Protein AF-A0A8C6S761-F1 (afdb_monomer_lite)

Structure (mmCIF, N/CA/C/O backbone):
data_AF-A0A8C6S761-F1
#
_entry.id   AF-A0A8C6S761-F1
#
loop_
_atom_site.group_PDB
_atom_site.id
_atom_site.type_symbol
_atom_site.label_atom_id
_atom_site.label_alt_id
_atom_site.label_comp_id
_atom_site.label_asym_id
_atom_site.label_entity_id
_atom_site.label_seq_id
_atom_site.pdbx_PDB_ins_code
_atom_site.Cartn_x
_atom_site.Cartn_y
_atom_site.Cartn_z
_atom_site.occupancy
_atom_site.B_iso_or_equiv
_atom_site.auth_seq_id
_atom_site.auth_comp_id
_atom_site.auth_asym_id
_atom_site.auth_atom_id
_atom_site.pdbx_PDB_model_num
ATOM 1 N N . MET A 1 1 ? -0.357 9.683 43.679 1.00 53.50 1 MET A N 1
ATOM 2 C CA . MET A 1 1 ? -0.806 10.573 42.578 1.00 53.50 1 MET A CA 1
ATOM 3 C C . MET A 1 1 ? -0.587 9.945 41.188 1.00 53.50 1 MET A C 1
ATOM 5 O O . MET A 1 1 ? -0.34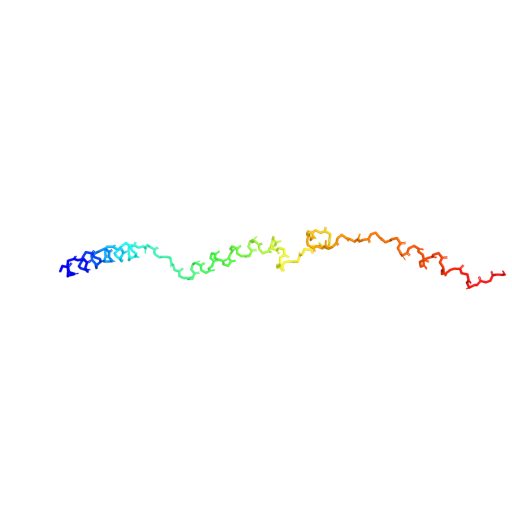0 10.661 40.231 1.00 53.50 1 MET A O 1
ATOM 9 N N . THR A 1 2 ? -0.695 8.619 41.046 1.00 60.75 2 THR A N 1
ATOM 10 C CA . THR A 1 2 ? -0.433 7.883 39.787 1.00 60.75 2 THR A CA 1
ATOM 11 C C . THR A 1 2 ? -1.713 7.380 39.113 1.00 60.75 2 THR A C 1
ATOM 13 O O . THR A 1 2 ? -1.762 7.241 37.899 1.00 60.75 2 THR A O 1
ATOM 16 N N . SER A 1 3 ? -2.788 7.164 39.873 1.00 65.56 3 SER A N 1
ATOM 17 C CA . SER A 1 3 ? -4.049 6.624 39.346 1.00 65.56 3 SER A CA 1
ATOM 18 C C . SER A 1 3 ? -4.815 7.594 38.435 1.00 65.56 3 SER A C 1
ATOM 20 O O . SER A 1 3 ? -5.602 7.170 37.596 1.00 65.56 3 SER A O 1
ATOM 22 N N . THR A 1 4 ? -4.603 8.905 38.576 1.00 72.56 4 THR A N 1
ATOM 23 C CA . THR A 1 4 ? -5.258 9.926 37.740 1.00 72.56 4 THR A CA 1
ATOM 24 C C . THR A 1 4 ? -4.559 10.122 36.391 1.00 72.56 4 THR A C 1
ATOM 26 O O . THR A 1 4 ? -5.233 10.406 35.401 1.00 72.56 4 THR A O 1
ATOM 29 N N . SER A 1 5 ? -3.235 9.934 36.321 1.00 77.00 5 SER A N 1
ATOM 30 C CA . SER A 1 5 ? -2.452 10.028 35.078 1.00 77.00 5 SER A CA 1
ATOM 31 C C . SER A 1 5 ? -2.599 8.789 34.190 1.00 77.00 5 SER A C 1
ATOM 33 O O . SER A 1 5 ? -2.618 8.896 32.963 1.00 77.00 5 SER A O 1
ATOM 35 N N . THR A 1 6 ? -2.775 7.608 34.784 1.00 89.81 6 THR A N 1
ATOM 36 C CA . THR A 1 6 ? -3.111 6.390 34.034 1.00 89.81 6 THR A CA 1
ATOM 37 C C . THR A 1 6 ? -4.518 6.477 33.443 1.00 89.81 6 THR A C 1
ATOM 39 O O . THR A 1 6 ? -4.706 6.187 32.264 1.00 89.81 6 THR A O 1
ATOM 42 N N . LEU A 1 7 ? -5.490 6.977 34.212 1.00 91.56 7 LEU A N 1
ATOM 43 C CA . LEU A 1 7 ? -6.865 7.182 33.750 1.00 91.56 7 LEU A CA 1
ATOM 44 C C . LEU A 1 7 ? -6.954 8.187 32.587 1.00 91.56 7 LEU A C 1
ATOM 46 O O . LEU A 1 7 ? -7.682 7.952 31.623 1.00 91.56 7 LEU A O 1
ATOM 50 N N . SER A 1 8 ? -6.209 9.296 32.639 1.00 91.19 8 SER A N 1
ATOM 51 C CA . SER A 1 8 ? -6.180 10.267 31.536 1.00 91.19 8 SER A CA 1
ATOM 52 C C . SER A 1 8 ? -5.529 9.695 30.273 1.00 91.19 8 SER A C 1
ATOM 54 O O . SER A 1 8 ? -6.017 9.945 29.171 1.00 91.19 8 SER A O 1
ATOM 56 N N . SER A 1 9 ? -4.489 8.873 30.422 1.00 93.25 9 SER A N 1
ATOM 57 C CA . SER A 1 9 ? -3.835 8.178 29.306 1.00 93.25 9 SER A CA 1
ATOM 58 C C . SER A 1 9 ? -4.765 7.152 28.651 1.00 93.25 9 SER A C 1
ATOM 60 O O . SER A 1 9 ? -4.888 7.126 27.429 1.00 93.25 9 SER A O 1
ATOM 62 N N . MET A 1 10 ? -5.495 6.368 29.451 1.00 94.69 10 MET A N 1
ATOM 63 C CA . MET A 1 10 ? -6.486 5.413 28.942 1.00 94.69 10 MET A CA 1
ATOM 64 C C . MET A 1 10 ? -7.626 6.108 28.196 1.00 94.69 10 MET A C 1
ATOM 66 O O . MET A 1 10 ? -8.043 5.639 27.142 1.00 94.69 10 MET A O 1
ATOM 70 N N . ARG A 1 11 ? -8.101 7.258 28.691 1.00 96.06 11 ARG A N 1
ATOM 71 C CA . ARG A 1 11 ? -9.112 8.058 27.982 1.00 96.06 11 ARG A CA 1
ATOM 72 C C . ARG A 1 11 ? -8.614 8.512 26.613 1.00 96.06 11 ARG A C 1
ATOM 74 O O . ARG A 1 11 ? -9.337 8.361 25.638 1.00 96.06 11 ARG A O 1
ATOM 81 N N . ARG A 1 12 ? -7.374 9.006 26.527 1.00 96.25 12 ARG A N 1
ATOM 82 C CA . ARG A 1 12 ? -6.762 9.388 25.243 1.00 96.25 12 ARG A CA 1
ATOM 83 C C . ARG A 1 12 ? -6.665 8.204 24.282 1.00 96.25 12 ARG A C 1
ATOM 85 O O . ARG A 1 12 ? -6.985 8.364 23.112 1.00 96.25 12 ARG A O 1
ATOM 92 N N . LEU A 1 13 ? -6.282 7.027 24.779 1.00 96.88 13 LEU A N 1
ATOM 93 C CA . LEU A 1 13 ? -6.226 5.812 23.966 1.00 96.88 13 LEU A CA 1
ATOM 94 C C . LEU A 1 13 ? -7.609 5.422 23.429 1.00 96.88 13 LEU A C 1
ATOM 96 O O . LEU A 1 13 ? -7.737 5.097 22.256 1.00 96.88 13 LEU A O 1
ATOM 100 N N . VAL A 1 14 ? -8.653 5.488 24.257 1.00 97.56 14 VAL A N 1
ATOM 101 C CA . VAL A 1 14 ? -10.024 5.184 23.821 1.00 97.56 14 VAL A CA 1
ATOM 102 C C . VAL A 1 14 ? -10.495 6.163 22.749 1.00 97.56 14 VAL A C 1
ATOM 104 O O . VAL A 1 14 ? -11.085 5.733 21.763 1.00 97.56 14 VAL A O 1
ATOM 107 N N . GLU A 1 15 ? -10.223 7.459 22.908 1.00 97.75 15 GLU A N 1
ATOM 108 C CA . GLU A 1 15 ? -10.559 8.446 21.876 1.00 97.75 15 GLU A CA 1
ATOM 109 C C . GLU A 1 15 ? -9.801 8.179 20.566 1.00 97.75 15 GLU A C 1
ATOM 111 O O . GLU A 1 15 ? -10.410 8.200 19.499 1.00 97.75 15 GLU A O 1
ATOM 116 N N . GLN A 1 16 ? -8.518 7.813 20.635 1.00 98.06 16 GLN A N 1
ATOM 117 C CA . GLN A 1 16 ? -7.741 7.418 19.456 1.00 98.06 16 GLN A CA 1
ATOM 118 C C . GLN A 1 16 ? -8.340 6.189 18.756 1.00 98.06 16 GLN A C 1
ATOM 120 O O . GLN A 1 16 ? -8.545 6.197 17.544 1.00 98.06 16 GLN A O 1
ATOM 125 N N . LEU A 1 17 ? -8.687 5.149 19.517 1.00 98.19 17 LEU A N 1
ATOM 126 C CA . LEU A 1 17 ? -9.274 3.926 18.968 1.00 98.19 17 LEU A CA 1
ATOM 127 C C . LEU A 1 17 ? -10.645 4.173 18.330 1.00 98.19 17 LEU A C 1
ATOM 129 O O . LEU A 1 17 ? -10.968 3.541 17.327 1.00 98.19 17 LEU A O 1
ATOM 133 N N . LYS A 1 18 ? -11.452 5.098 18.868 1.00 98.06 18 LYS A N 1
ATOM 134 C CA . LYS A 1 18 ? -12.723 5.500 18.244 1.00 98.06 18 LYS A CA 1
ATOM 135 C C . LYS A 1 18 ? -12.498 6.137 16.875 1.00 98.06 18 LYS A C 1
ATOM 137 O O . LYS A 1 18 ? -13.225 5.809 15.939 1.00 98.06 18 LYS A O 1
ATOM 142 N N . LEU A 1 19 ? -11.491 7.005 16.751 1.00 98.00 19 LEU A N 1
ATOM 143 C CA . LEU A 1 19 ? -11.127 7.611 15.469 1.00 98.00 19 LEU A CA 1
ATOM 144 C C . LEU A 1 19 ? -10.680 6.536 14.470 1.00 98.00 19 LEU A C 1
ATOM 146 O O . LEU A 1 19 ? -11.213 6.478 13.365 1.00 98.00 19 LEU A O 1
ATOM 150 N N . GLU A 1 20 ? -9.792 5.626 14.871 1.00 97.31 20 GLU A N 1
ATOM 151 C CA . GLU A 1 20 ? -9.313 4.532 14.010 1.00 97.31 20 GLU A CA 1
ATOM 152 C C . GLU A 1 20 ? -10.426 3.551 13.613 1.00 97.31 20 GLU A C 1
ATOM 154 O O . GLU A 1 20 ? -10.460 3.053 12.485 1.00 97.31 20 GLU A O 1
ATOM 159 N N . ALA A 1 21 ? -11.374 3.292 14.515 1.00 97.31 21 ALA A N 1
ATOM 160 C CA . ALA A 1 21 ? -12.539 2.464 14.230 1.00 97.31 21 ALA A CA 1
ATOM 161 C C . ALA A 1 21 ? -13.478 3.113 13.200 1.00 97.31 21 ALA A C 1
ATOM 163 O O . ALA A 1 21 ? -14.089 2.388 12.415 1.00 97.31 21 ALA A O 1
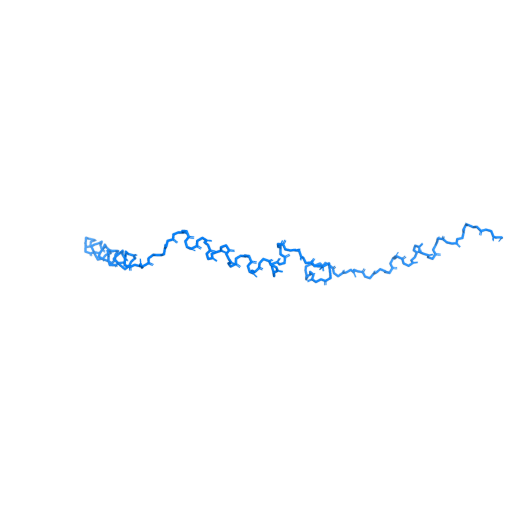ATOM 164 N N . SER A 1 22 ? -13.562 4.450 13.182 1.00 97.25 22 SER A N 1
ATOM 165 C CA . SER A 1 22 ? -14.380 5.212 12.226 1.00 97.25 22 SER A CA 1
ATOM 166 C C . SER A 1 22 ? -13.767 5.364 10.829 1.00 97.25 22 SER A C 1
ATOM 168 O O . SER A 1 22 ? -14.423 5.903 9.943 1.00 97.25 22 SER A O 1
ATOM 170 N N . VAL A 1 23 ? -12.540 4.883 10.600 1.00 97.62 23 VAL A N 1
ATOM 171 C CA . VAL A 1 23 ? -11.915 4.925 9.271 1.00 97.62 23 VAL A CA 1
ATOM 172 C C . VAL A 1 23 ? -12.655 3.993 8.312 1.00 97.62 23 VAL A C 1
ATOM 174 O O . VAL A 1 23 ? -12.730 2.778 8.530 1.00 97.62 23 VAL A O 1
ATOM 177 N N . GLU A 1 24 ? -13.166 4.557 7.218 1.00 97.50 24 GLU A N 1
ATOM 178 C CA . GLU A 1 24 ? -13.780 3.784 6.142 1.00 97.50 24 GLU A CA 1
ATOM 179 C C . GLU A 1 24 ? -12.728 2.928 5.430 1.00 97.50 24 GLU A C 1
ATOM 181 O O . GLU A 1 24 ? -11.686 3.411 4.985 1.00 97.50 24 GLU A O 1
ATOM 186 N N . ARG A 1 25 ? -13.000 1.623 5.336 1.00 97.38 25 ARG A N 1
ATOM 187 C CA . ARG A 1 25 ? -12.109 0.654 4.691 1.00 97.38 25 ARG A CA 1
ATOM 188 C C . ARG A 1 25 ? -12.660 0.265 3.330 1.00 97.38 25 ARG A C 1
ATOM 190 O O . ARG A 1 25 ? -13.849 -0.008 3.190 1.00 97.38 25 ARG A O 1
ATOM 197 N N . ILE A 1 26 ? -11.768 0.140 2.357 1.00 97.75 26 ILE A N 1
ATOM 198 C CA . ILE A 1 26 ? -12.066 -0.492 1.071 1.00 97.75 26 ILE A CA 1
ATOM 199 C C . ILE A 1 26 ? -11.837 -2.005 1.147 1.00 97.75 26 ILE A C 1
ATOM 201 O O . ILE A 1 26 ? -11.147 -2.510 2.038 1.00 97.75 26 ILE A O 1
ATOM 205 N N . LYS A 1 27 ? -12.415 -2.757 0.204 1.00 98.25 27 LYS A N 1
ATOM 206 C CA . LYS A 1 27 ? -12.189 -4.207 0.120 1.00 98.25 27 LYS A CA 1
ATOM 207 C C . LYS A 1 27 ? -10.728 -4.491 -0.216 1.00 98.25 27 LYS A C 1
ATOM 209 O O . LYS A 1 27 ? -10.165 -3.877 -1.117 1.00 98.25 27 LYS A O 1
ATOM 214 N N . VAL A 1 28 ? -10.154 -5.511 0.420 1.00 98.25 28 VAL A N 1
ATOM 215 C CA . VAL A 1 28 ? -8.777 -5.955 0.136 1.00 98.25 28 VAL A CA 1
ATOM 216 C C . VAL A 1 28 ? -8.601 -6.322 -1.340 1.00 98.25 28 VAL A C 1
ATOM 218 O O . VAL A 1 28 ? -7.593 -5.974 -1.940 1.00 98.25 28 VAL A O 1
ATOM 221 N N . SER A 1 29 ? -9.606 -6.953 -1.954 1.00 98.25 29 SER A N 1
ATOM 222 C CA . SER A 1 29 ? -9.582 -7.283 -3.384 1.00 98.25 29 SER A CA 1
ATOM 223 C C . SER A 1 29 ? -9.498 -6.046 -4.282 1.00 98.25 29 SER A C 1
ATOM 225 O O . SER A 1 29 ? -8.834 -6.089 -5.311 1.00 98.25 29 SER A O 1
ATOM 227 N N . GLN A 1 30 ? -10.154 -4.948 -3.892 1.00 98.31 30 GLN A N 1
ATOM 228 C CA . GLN A 1 30 ? -10.097 -3.685 -4.622 1.00 98.31 30 GLN A CA 1
ATOM 229 C C . GLN A 1 30 ? -8.714 -3.044 -4.470 1.00 98.31 30 GLN A C 1
ATOM 231 O O . GLN A 1 30 ? -8.078 -2.745 -5.474 1.00 98.31 30 GLN A O 1
ATOM 236 N N . ALA A 1 31 ? -8.214 -2.924 -3.237 1.00 98.31 31 ALA A N 1
ATOM 237 C CA . ALA A 1 31 ? -6.879 -2.384 -2.979 1.00 98.31 31 ALA A CA 1
ATOM 238 C C . ALA A 1 31 ? -5.788 -3.169 -3.733 1.00 98.31 31 ALA A C 1
ATOM 240 O O . ALA A 1 31 ? -4.890 -2.583 -4.330 1.00 98.31 31 ALA A O 1
ATOM 241 N N . ALA A 1 32 ? -5.886 -4.502 -3.759 1.00 98.38 32 ALA A N 1
ATOM 242 C CA . ALA A 1 32 ? -4.948 -5.354 -4.486 1.00 98.38 32 ALA A CA 1
ATOM 243 C C . ALA A 1 32 ? -4.997 -5.124 -6.007 1.00 98.38 32 ALA A C 1
ATOM 245 O O . ALA A 1 32 ? -3.947 -5.079 -6.648 1.00 98.38 32 ALA A O 1
ATOM 246 N N . ALA A 1 33 ? -6.193 -4.952 -6.580 1.00 98.31 33 ALA A N 1
ATOM 247 C CA . ALA A 1 33 ? -6.355 -4.652 -8.000 1.00 98.31 33 ALA A CA 1
ATOM 248 C C . ALA A 1 33 ? -5.765 -3.280 -8.361 1.00 98.31 33 ALA A C 1
ATOM 250 O O . ALA A 1 33 ? -5.041 -3.166 -9.347 1.00 98.31 33 ALA A O 1
ATOM 251 N N . GLU A 1 34 ? -6.009 -2.261 -7.534 1.00 98.06 34 GLU A N 1
ATOM 252 C CA . GLU A 1 34 ? -5.453 -0.915 -7.719 1.00 98.06 34 GLU A CA 1
ATOM 253 C C . GLU A 1 34 ? -3.917 -0.926 -7.655 1.00 98.06 34 GLU A C 1
ATOM 255 O O . GLU A 1 34 ? -3.255 -0.350 -8.522 1.00 98.06 34 GLU A O 1
ATOM 260 N N . LEU A 1 35 ? -3.335 -1.651 -6.691 1.00 98.38 35 LEU A N 1
ATOM 261 C CA . LEU A 1 35 ? -1.884 -1.829 -6.588 1.00 98.38 35 LEU A CA 1
ATOM 262 C C . LEU A 1 35 ? -1.307 -2.553 -7.811 1.00 98.38 35 LEU A C 1
ATOM 264 O O . LEU A 1 35 ? -0.307 -2.109 -8.374 1.00 98.38 35 LEU A O 1
ATOM 268 N N . GLN A 1 36 ? -1.939 -3.644 -8.256 1.00 97.50 36 GLN A N 1
ATOM 269 C CA . GLN A 1 36 ? -1.503 -4.371 -9.449 1.00 97.50 36 GLN A CA 1
ATOM 270 C C . GLN A 1 36 ? -1.537 -3.470 -10.685 1.00 97.50 36 GLN A C 1
ATOM 272 O O . GLN A 1 36 ? -0.571 -3.425 -11.448 1.00 97.50 36 GLN A O 1
ATOM 277 N N . GLN A 1 37 ? -2.633 -2.739 -10.875 1.00 98.25 37 GLN A N 1
ATOM 278 C CA . GLN A 1 37 ? -2.801 -1.829 -11.998 1.00 98.25 37 GLN A CA 1
ATOM 279 C C . GLN A 1 37 ? -1.723 -0.740 -11.996 1.00 98.25 37 GLN A C 1
ATOM 281 O O . GLN A 1 37 ? -1.124 -0.478 -13.039 1.00 98.25 37 GLN A O 1
ATOM 286 N N . TYR A 1 38 ? -1.427 -0.152 -10.834 1.00 98.00 38 TYR A N 1
ATOM 287 C CA . TYR A 1 38 ? -0.355 0.831 -10.699 1.00 98.00 38 TYR A CA 1
ATOM 288 C C . TYR A 1 38 ? 1.007 0.248 -11.096 1.00 98.00 38 TYR A C 1
ATOM 290 O O . TYR A 1 38 ? 1.740 0.865 -11.873 1.00 98.00 38 TYR A O 1
ATOM 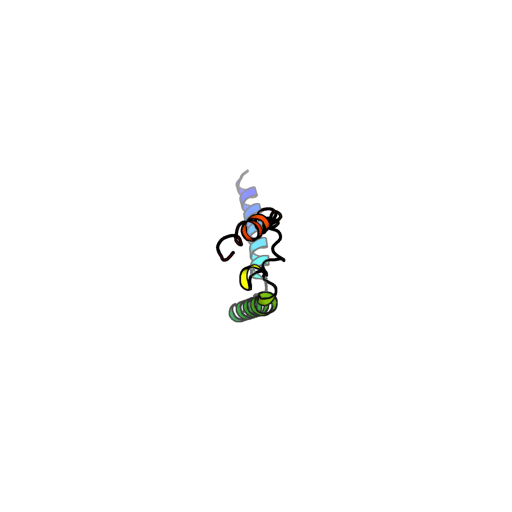298 N N . CYS A 1 39 ? 1.337 -0.954 -10.618 1.00 97.44 39 CYS A N 1
ATOM 299 C CA . CYS A 1 39 ? 2.586 -1.621 -10.975 1.00 97.44 39 CYS A CA 1
ATOM 300 C C . CYS A 1 39 ? 2.675 -1.884 -12.482 1.00 97.44 39 CYS A C 1
ATOM 302 O O . CYS A 1 39 ? 3.685 -1.553 -13.090 1.00 97.44 39 CYS A O 1
ATOM 304 N N . LEU A 1 40 ? 1.619 -2.405 -13.114 1.00 95.75 40 LEU A N 1
ATOM 305 C CA . LEU A 1 40 ? 1.611 -2.690 -14.555 1.00 95.75 40 LEU A CA 1
ATOM 306 C C . LEU A 1 40 ? 1.771 -1.425 -15.408 1.00 95.75 40 LEU A C 1
ATOM 308 O O . LEU A 1 40 ? 2.494 -1.439 -16.401 1.00 95.75 40 LEU A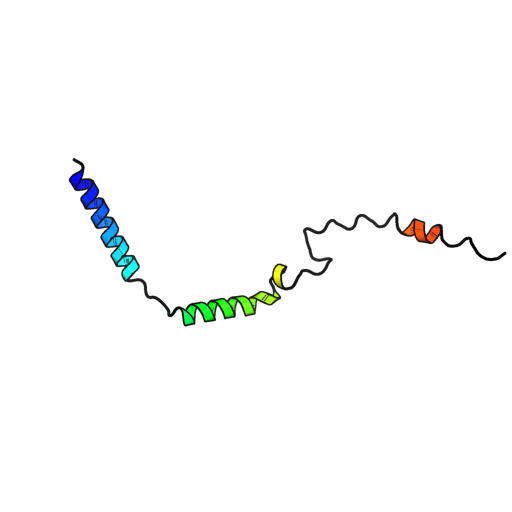 O 1
ATOM 312 N N . GLN A 1 41 ? 1.139 -0.319 -15.009 1.00 96.75 41 GLN A N 1
ATOM 313 C CA . GLN A 1 41 ? 1.253 0.959 -15.720 1.00 96.75 41 GLN A CA 1
ATOM 314 C C . GLN A 1 41 ? 2.658 1.568 -15.639 1.00 96.75 41 GLN A C 1
ATOM 316 O O . GLN A 1 41 ? 3.080 2.269 -16.560 1.00 96.75 41 GLN A O 1
ATOM 321 N N . ASN A 1 42 ? 3.380 1.321 -14.544 1.00 95.31 42 ASN A N 1
ATOM 322 C CA . ASN A 1 42 ? 4.700 1.905 -14.304 1.00 95.31 42 ASN A CA 1
ATOM 323 C C . ASN A 1 42 ? 5.858 0.933 -14.557 1.00 95.31 42 ASN A C 1
ATOM 325 O O . ASN A 1 42 ? 6.994 1.384 -14.667 1.00 95.31 42 ASN A O 1
ATOM 329 N N . ALA A 1 43 ? 5.576 -0.359 -14.739 1.00 92.81 43 ALA A N 1
ATOM 330 C CA . ALA A 1 43 ? 6.562 -1.406 -14.988 1.00 92.81 43 ALA A CA 1
ATOM 331 C C . ALA A 1 43 ? 7.525 -1.044 -16.126 1.00 92.81 43 ALA A C 1
ATOM 333 O O . ALA A 1 43 ? 8.730 -1.193 -15.980 1.00 92.81 43 ALA A O 1
ATOM 334 N N . GLY A 1 44 ? 7.011 -0.489 -17.229 1.00 89.56 44 GLY A N 1
ATOM 335 C CA . GLY A 1 44 ? 7.826 -0.085 -18.381 1.00 89.56 44 GLY A CA 1
ATOM 336 C C . GLY A 1 44 ? 8.833 1.042 -18.100 1.00 89.56 44 GLY A C 1
ATOM 337 O O . GLY A 1 44 ? 9.795 1.203 -18.843 1.00 89.56 44 GLY A O 1
ATOM 338 N N . LYS A 1 45 ? 8.606 1.836 -17.047 1.00 89.56 45 LYS A N 1
ATOM 339 C CA . LYS A 1 45 ? 9.475 2.948 -16.626 1.00 89.56 45 LYS A CA 1
ATOM 340 C C . LYS A 1 45 ? 10.457 2.531 -15.534 1.00 89.56 45 LYS A C 1
ATOM 342 O O . LYS A 1 45 ? 11.357 3.300 -15.201 1.00 89.56 45 LYS A O 1
ATOM 347 N N . ASP A 1 46 ? 10.268 1.350 -14.959 1.00 92.44 46 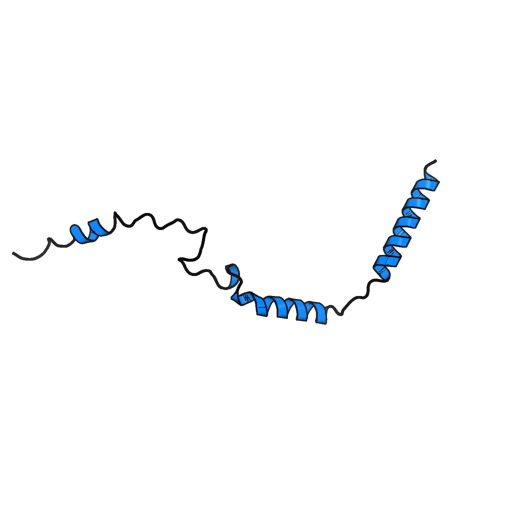ASP A N 1
ATOM 348 C CA . ASP A 1 46 ? 11.141 0.832 -13.925 1.00 92.44 46 ASP A CA 1
ATOM 349 C C . ASP A 1 46 ? 12.413 0.263 -14.567 1.00 92.44 46 ASP A C 1
ATOM 351 O O . ASP A 1 46 ? 12.439 -0.829 -15.139 1.00 92.44 46 ASP A O 1
ATOM 355 N N . ALA A 1 47 ? 13.482 1.047 -14.457 1.00 88.75 47 ALA A N 1
ATOM 356 C CA . ALA A 1 47 ? 14.830 0.723 -14.902 1.00 88.75 47 ALA A CA 1
ATOM 357 C C . ALA A 1 47 ? 15.362 -0.609 -14.344 1.00 88.75 47 ALA A C 1
ATOM 359 O O . ALA A 1 47 ? 16.188 -1.249 -14.995 1.00 88.75 47 ALA A O 1
ATOM 360 N N . LEU A 1 48 ? 14.915 -1.026 -13.156 1.00 89.19 48 LEU A N 1
ATOM 361 C CA . LEU A 1 48 ? 15.344 -2.276 -12.527 1.00 89.19 48 LEU A CA 1
ATOM 362 C C . LEU A 1 48 ? 14.550 -3.475 -13.041 1.00 89.19 48 LEU A C 1
ATOM 364 O O . LEU A 1 48 ? 15.072 -4.587 -13.060 1.00 89.19 48 LEU A O 1
ATOM 368 N N . LEU A 1 49 ? 13.311 -3.249 -13.475 1.00 89.62 49 LEU A N 1
ATOM 369 C CA . LEU A 1 49 ? 12.452 -4.297 -14.009 1.00 89.62 49 LEU A CA 1
ATOM 370 C C . LEU A 1 49 ? 12.707 -4.555 -15.500 1.00 89.62 49 LEU A C 1
ATOM 372 O O . LEU A 1 49 ? 12.802 -5.706 -15.916 1.00 89.62 49 LEU A O 1
ATOM 376 N N . VAL A 1 50 ? 12.819 -3.495 -16.305 1.00 88.50 50 VAL A N 1
ATOM 377 C CA . VAL A 1 50 ? 13.027 -3.584 -17.767 1.00 88.50 50 VAL A CA 1
ATOM 378 C C . VAL A 1 50 ? 14.513 -3.645 -18.129 1.00 88.50 50 VAL A C 1
ATOM 380 O O . VAL A 1 50 ? 14.883 -4.108 -19.208 1.00 88.50 50 VAL A O 1
ATOM 383 N N . GLY A 1 51 ? 15.377 -3.208 -17.215 1.00 81.75 51 GLY A N 1
ATOM 384 C CA . GLY A 1 51 ? 16.784 -2.974 -17.489 1.00 81.75 51 GLY A CA 1
ATOM 385 C C . GLY A 1 51 ? 17.005 -1.625 -18.172 1.00 81.75 51 GLY A C 1
ATOM 386 O O . GLY A 1 51 ? 16.155 -1.096 -18.889 1.00 81.75 51 GLY A O 1
ATOM 387 N N . VAL A 1 52 ? 18.186 -1.055 -17.952 1.00 82.50 52 VAL A N 1
ATOM 388 C CA . VAL A 1 52 ? 18.623 0.172 -18.624 1.00 82.50 52 VAL A CA 1
ATOM 389 C C . VAL A 1 52 ? 19.558 -0.169 -19.778 1.00 82.50 52 VAL A C 1
ATOM 391 O O . VAL A 1 52 ? 20.468 -0.985 -19.603 1.00 82.50 52 VAL A O 1
ATOM 394 N N . PRO A 1 53 ? 19.388 0.454 -20.958 1.00 75.94 53 PRO A N 1
ATOM 395 C CA . PRO A 1 53 ? 20.332 0.280 -22.050 1.00 75.94 53 PRO A CA 1
ATOM 396 C C . PRO A 1 53 ? 21.730 0.731 -21.616 1.00 75.94 53 PRO A C 1
ATOM 398 O O . PRO A 1 53 ? 21.892 1.678 -20.843 1.00 75.94 53 PRO A O 1
ATOM 401 N N . THR A 1 54 ? 22.754 0.063 -22.146 1.00 67.94 54 THR A N 1
ATOM 402 C CA . THR A 1 54 ? 24.150 0.128 -21.682 1.00 67.94 54 THR A CA 1
ATOM 403 C C . THR A 1 54 ? 24.730 1.547 -21.582 1.00 67.94 54 THR A C 1
ATOM 405 O O . THR A 1 54 ? 25.627 1.774 -20.777 1.00 67.94 54 THR A O 1
ATOM 408 N N . GLY A 1 55 ? 24.236 2.504 -22.375 1.00 68.31 55 GLY A N 1
ATOM 409 C CA . GLY A 1 55 ? 24.682 3.905 -22.363 1.00 68.31 55 GLY A CA 1
ATOM 410 C C . GLY A 1 55 ? 23.902 4.847 -21.435 1.00 68.31 55 GLY A C 1
ATOM 411 O O . GLY A 1 55 ? 24.338 5.973 -21.238 1.00 68.31 55 GLY A O 1
ATOM 412 N N . SER A 1 56 ? 22.769 4.415 -20.872 1.00 77.50 56 SER A N 1
ATOM 413 C CA . SER A 1 56 ? 21.893 5.248 -20.030 1.00 77.50 56 SER A CA 1
ATOM 414 C C . SER A 1 56 ? 22.066 4.989 -18.530 1.00 77.50 56 SER A C 1
ATOM 416 O O . SER A 1 56 ? 21.422 5.659 -17.726 1.00 77.50 56 SER A O 1
ATOM 418 N N . ASN A 1 57 ? 22.884 4.007 -18.138 1.00 80.38 57 ASN A N 1
ATOM 419 C CA . ASN A 1 57 ? 23.115 3.686 -16.731 1.00 80.38 57 ASN A CA 1
ATOM 420 C C . ASN A 1 57 ? 24.130 4.671 -16.108 1.00 80.38 57 ASN A C 1
ATOM 422 O O . ASN A 1 57 ? 25.313 4.585 -16.446 1.00 80.38 57 ASN A O 1
ATOM 426 N N . PRO A 1 58 ? 23.720 5.550 -15.172 1.00 81.12 58 PRO A N 1
ATOM 427 C CA . PRO A 1 58 ? 24.612 6.535 -14.556 1.00 81.12 58 PRO A CA 1
ATOM 428 C C . PRO A 1 58 ? 25.668 5.917 -13.628 1.00 81.12 58 PRO A C 1
ATOM 430 O O . PRO A 1 58 ? 26.657 6.571 -13.318 1.00 81.12 58 PRO A O 1
ATOM 433 N N . PHE A 1 59 ? 25.486 4.665 -13.193 1.00 81.19 59 PHE A N 1
ATOM 434 C CA . PHE A 1 59 ? 26.452 3.940 -12.359 1.00 81.19 59 PHE A CA 1
ATOM 435 C C . PHE A 1 59 ? 27.471 3.147 -13.174 1.00 81.19 59 PHE A C 1
ATOM 437 O O . PHE A 1 59 ? 28.333 2.475 -12.610 1.00 81.19 59 PHE A O 1
ATOM 444 N N . ARG A 1 60 ? 27.370 3.176 -14.505 1.00 72.94 60 ARG A N 1
ATOM 445 C CA . ARG A 1 60 ? 28.344 2.509 -15.354 1.00 72.94 60 ARG A CA 1
ATOM 446 C C . ARG A 1 60 ? 29.606 3.358 -15.410 1.00 72.94 60 ARG A C 1
ATOM 448 O O . ARG A 1 60 ? 29.541 4.534 -15.759 1.00 72.94 60 ARG A O 1
ATOM 455 N N . GLU A 1 61 ? 30.751 2.739 -15.137 1.00 72.00 61 GLU A N 1
ATOM 456 C CA . GLU A 1 61 ? 32.050 3.365 -15.378 1.00 72.00 61 GLU A CA 1
ATOM 457 C C . GLU A 1 61 ? 32.082 3.915 -16.817 1.00 72.00 61 GLU A C 1
ATOM 459 O O . GLU A 1 61 ? 31.721 3.184 -17.763 1.00 72.00 61 GLU A O 1
ATOM 464 N N . PRO A 1 62 ? 32.472 5.194 -17.009 1.00 67.31 62 PRO A N 1
ATOM 465 C CA . PRO A 1 62 ? 32.732 5.717 -18.339 1.00 67.31 62 PRO A CA 1
ATOM 466 C C . PRO A 1 62 ? 33.691 4.737 -18.996 1.00 67.31 62 PRO A C 1
ATOM 468 O O . PRO A 1 62 ? 34.684 4.367 -18.369 1.00 67.31 62 PRO A O 1
ATOM 471 N N . ARG A 1 63 ? 33.390 4.257 -20.212 1.00 59.03 63 ARG A N 1
ATOM 472 C CA . ARG A 1 63 ? 34.369 3.442 -20.936 1.00 59.03 63 ARG A CA 1
ATOM 473 C C . ARG A 1 63 ? 35.629 4.291 -21.030 1.00 59.03 63 ARG A C 1
ATOM 475 O O . ARG A 1 63 ? 35.638 5.275 -21.765 1.00 59.03 63 ARG A O 1
ATOM 482 N N . SER A 1 64 ? 36.639 3.951 -20.231 1.00 51.19 64 SER A N 1
ATOM 483 C CA . SER A 1 64 ? 37.977 4.491 -20.366 1.00 51.19 64 SER A CA 1
ATOM 484 C C . SER A 1 64 ? 38.334 4.338 -21.836 1.00 51.19 64 SER A C 1
ATOM 486 O O . SER A 1 64 ? 38.085 3.289 -22.438 1.00 51.19 64 SER A O 1
ATOM 488 N N . CYS A 1 65 ? 38.771 5.440 -22.441 1.00 46.00 65 CYS A N 1
ATOM 489 C CA . CYS A 1 65 ? 39.095 5.519 -23.853 1.00 46.00 65 CYS A CA 1
ATOM 490 C C . CYS A 1 65 ? 39.829 4.253 -24.300 1.00 46.00 65 CYS A C 1
ATOM 492 O O . CYS A 1 65 ? 40.831 3.859 -23.702 1.00 46.00 65 CYS A O 1
ATOM 494 N N . SER A 1 66 ? 39.337 3.631 -25.366 1.00 49.34 66 SER A N 1
ATOM 495 C CA . SER A 1 66 ? 39.988 2.538 -26.080 1.00 49.34 66 SER A CA 1
ATOM 496 C C . SER A 1 66 ? 41.239 3.043 -26.810 1.00 49.34 66 SER A C 1
ATOM 498 O O . SER A 1 66 ? 41.342 2.932 -28.021 1.00 49.34 66 SER A O 1
ATOM 500 N N . ILE A 1 67 ? 42.206 3.599 -26.076 1.00 52.34 67 ILE A N 1
ATOM 501 C CA . ILE A 1 67 ? 43.552 3.914 -26.577 1.00 52.34 67 ILE A CA 1
ATOM 502 C C . ILE A 1 67 ? 44.429 2.648 -26.649 1.00 52.34 67 ILE A C 1
ATOM 504 O O . ILE A 1 67 ? 45.483 2.657 -27.268 1.00 52.34 67 ILE A O 1
ATOM 508 N N . GLY A 1 68 ? 43.964 1.516 -26.101 1.00 48.94 68 GLY A N 1
ATOM 509 C CA . GLY A 1 68 ? 44.658 0.224 -26.180 1.00 48.94 68 GLY A CA 1
ATOM 510 C C . GLY A 1 68 ? 44.155 -0.759 -27.247 1.00 48.94 68 GLY A C 1
ATOM 511 O O . GLY A 1 68 ? 44.796 -1.785 -27.442 1.00 48.94 68 GLY A O 1
ATOM 512 N N . GLN A 1 69 ? 43.028 -0.499 -27.928 1.00 43.97 69 GLN A N 1
ATOM 513 C CA . GLN A 1 69 ? 42.510 -1.413 -28.969 1.00 43.97 69 GLN A CA 1
ATOM 514 C C . GLN A 1 69 ? 42.999 -1.068 -30.382 1.00 43.97 69 GLN A C 1
ATOM 516 O O . GLN A 1 69 ? 42.972 -1.935 -31.250 1.00 43.97 69 GLN A O 1
ATOM 521 N N . ASP A 1 70 ? 43.529 0.139 -30.592 1.00 47.41 70 ASP A N 1
ATOM 522 C CA . ASP A 1 70 ? 44.162 0.525 -31.860 1.00 47.41 70 ASP A CA 1
ATOM 523 C C . ASP A 1 70 ? 45.535 -0.153 -32.042 1.00 47.41 70 ASP A C 1
ATOM 525 O O . ASP A 1 70 ? 45.918 -0.530 -33.143 1.00 47.41 70 ASP A O 1
ATOM 529 N N . VAL A 1 71 ? 46.245 -0.450 -30.945 1.00 46.91 71 VAL A N 1
ATOM 530 C CA . VAL A 1 71 ? 47.551 -1.139 -31.001 1.00 46.91 71 VAL A CA 1
ATOM 531 C C . VAL A 1 71 ? 47.415 -2.600 -31.458 1.00 46.91 71 VAL A C 1
ATOM 533 O O . VAL A 1 71 ? 48.323 -3.137 -32.089 1.00 46.91 71 VAL A O 1
ATOM 536 N N . VAL A 1 72 ? 46.268 -3.241 -31.202 1.00 48.31 72 VAL A N 1
ATOM 537 C CA . VAL A 1 72 ? 46.014 -4.631 -31.627 1.00 48.31 72 VAL A CA 1
ATOM 538 C C . VAL A 1 72 ? 45.729 -4.722 -33.132 1.00 48.31 72 VAL A C 1
ATOM 540 O O . VAL A 1 72 ? 46.036 -5.743 -33.740 1.00 48.31 72 VAL A O 1
ATOM 543 N N . LEU A 1 73 ? 45.214 -3.655 -33.756 1.00 48.16 73 LEU A N 1
ATOM 544 C CA . LEU A 1 73 ? 45.062 -3.588 -35.214 1.00 48.16 73 LEU A CA 1
ATOM 545 C C . LEU A 1 73 ? 46.369 -3.195 -35.920 1.00 48.16 73 LEU A C 1
ATOM 547 O O . LEU A 1 73 ? 46.614 -3.667 -37.027 1.00 48.16 73 LEU A O 1
ATOM 551 N N . VAL A 1 74 ? 47.234 -2.396 -35.284 1.00 48.81 74 VAL A N 1
ATOM 552 C CA . VAL A 1 74 ? 48.509 -1.957 -35.887 1.00 48.81 74 VAL A CA 1
ATOM 553 C C . VAL A 1 74 ? 49.601 -3.039 -35.839 1.00 48.81 74 VAL A C 1
ATOM 555 O O . VAL A 1 74 ? 50.458 -3.067 -36.715 1.00 48.81 74 VAL A O 1
ATOM 558 N N . LEU A 1 75 ? 49.569 -3.972 -34.879 1.00 52.88 75 LEU A N 1
ATOM 559 C CA . LEU A 1 75 ? 50.571 -5.053 -34.764 1.00 52.88 75 LEU A CA 1
ATOM 560 C C . LEU A 1 75 ? 50.140 -6.397 -35.390 1.00 52.88 75 LEU A C 1
ATOM 562 O O . LEU A 1 75 ? 50.827 -7.401 -35.213 1.00 52.88 75 LEU A O 1
ATOM 566 N N . GLY A 1 76 ? 49.006 -6.440 -36.099 1.00 52.50 76 GLY A N 1
ATOM 567 C CA . GLY A 1 76 ? 48.395 -7.671 -36.624 1.00 52.50 76 GLY A CA 1
ATOM 568 C C . GLY A 1 76 ? 48.498 -7.902 -38.138 1.00 52.50 76 GLY A C 1
ATOM 569 O O . GLY A 1 76 ? 47.804 -8.783 -38.639 1.00 52.50 76 GLY A O 1
ATOM 570 N N . LEU A 1 77 ? 49.309 -7.136 -38.877 1.00 51.16 77 LEU A N 1
ATOM 571 C CA . LEU A 1 77 ? 49.414 -7.214 -40.346 1.00 51.16 77 LEU A CA 1
ATOM 572 C C . LEU A 1 77 ? 50.872 -7.224 -40.852 1.00 51.16 77 LEU A C 1
ATOM 574 O O . LEU A 1 77 ? 51.212 -6.478 -41.758 1.00 51.16 77 LEU A O 1
ATOM 578 N N . ASP A 1 78 ? 51.729 -8.089 -40.299 1.00 52.38 78 ASP A N 1
ATOM 579 C CA . ASP A 1 78 ? 53.034 -8.402 -40.921 1.00 52.38 78 ASP A CA 1
ATOM 580 C C . ASP A 1 78 ? 53.394 -9.896 -40.790 1.00 52.38 78 ASP A C 1
ATOM 582 O O . ASP A 1 78 ? 54.442 -10.305 -40.298 1.00 52.38 78 ASP A O 1
ATOM 586 N N . LEU A 1 79 ? 52.457 -10.758 -41.190 1.00 53.94 79 LEU A N 1
ATOM 587 C CA . LEU A 1 79 ? 52.759 -12.145 -41.546 1.00 53.94 79 LEU A CA 1
ATOM 588 C C . LEU A 1 79 ? 52.001 -12.495 -42.829 1.00 53.94 79 LEU A C 1
ATOM 590 O O . LEU A 1 79 ? 50.905 -13.053 -42.790 1.00 53.94 79 LEU A O 1
ATOM 594 N N . GLY A 1 80 ? 52.603 -12.156 -43.972 1.00 48.41 80 GLY A N 1
ATOM 595 C CA . GLY A 1 80 ? 52.172 -12.668 -45.270 1.00 48.41 80 GLY A CA 1
ATOM 596 C C . GLY A 1 80 ? 52.575 -11.832 -46.486 1.00 48.41 80 GLY A C 1
ATOM 597 O O . GLY A 1 80 ? 51.786 -11.002 -46.918 1.00 48.41 80 GLY A O 1
ATOM 598 N N . LEU A 1 81 ? 53.707 -12.225 -47.093 1.00 42.84 81 LEU A N 1
ATOM 599 C CA . LEU A 1 81 ? 54.020 -12.187 -48.537 1.00 42.84 81 LEU A CA 1
ATOM 600 C C . LEU A 1 81 ? 54.442 -10.833 -49.165 1.00 42.84 81 LEU A C 1
ATOM 602 O O . LEU A 1 81 ? 53.622 -10.140 -49.758 1.00 42.84 81 LEU A O 1
ATOM 606 N N . ASP A 1 82 ? 55.718 -10.450 -49.046 1.00 41.31 82 ASP A N 1
ATOM 607 C CA . ASP A 1 82 ? 56.828 -10.636 -50.018 1.00 41.31 82 ASP A CA 1
ATOM 608 C C . ASP A 1 82 ? 58.146 -10.190 -49.349 1.00 41.31 82 ASP A C 1
ATOM 610 O O . ASP A 1 82 ? 58.152 -9.095 -48.736 1.00 41.31 82 ASP A O 1
#

Radius of gyration: 33.16 Å; chains: 1; bounding box: 71×23×93 Å

Foldseek 3Di:
DVVVVVVVVVVVVVVVVVVVVPDDDDDPVVVVVVVVVVCVVCQVVPCVNVPDPPVPDPPDDDPDDPPPVVVVVVPPPPDDDD

Secondary structure (DSSP, 8-state):
--HHHHHHHHHHHHHHHHHHHT-----HHHHHHHHHHHHHHHHTT-HHHH---TTT-TTSPP----SSSHHHHHTS--SS--

pLDDT: mean 79.6, std 19.93, range [41.31, 98.38]

InterP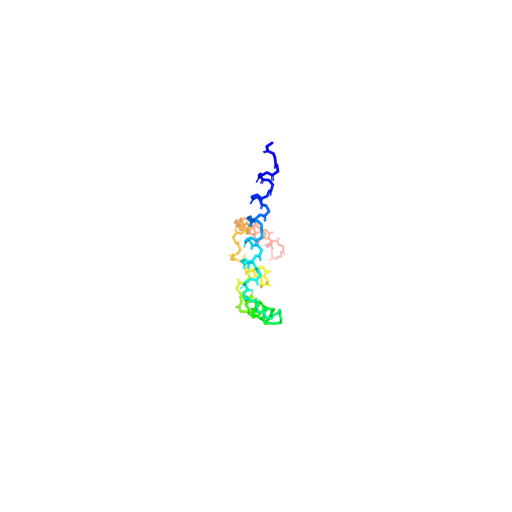ro domains:
  IPR001770 G-protein, gamma subunit [PR00321] (10-25)
  IPR001770 G-protein, gamma subunit [PR00321] (26-40)
  IPR001770 G-protein, gamma subunit [PR00321] (46-63)
  IPR001770 G-protein, gamma subunit [PTHR13809] (1-67)
  IPR015898 G-protein, gamma subunit-like domain [PF00631] (9-67)
  IPR015898 G-protein, gamma subunit-like domain [PS50058] (3-68)
  IPR015898 G-protein, gamma subunit-like domain [SM00224] (7-68)
  IPR015898 G-protein, gamma subunit-like domain [SM01224] (3-68)
  IPR015898 G-protein, gamma subunit-like domain [cd00068] (10-63)
  IPR036284 G-protein gamma-like domain superfamily [G3DSA:4.10.260.10] (1-67)
  IPR036284 G-protein gamma-like domain superfamily [SSF48670] (3-61)

Organism: NCBI:txid47308

Sequence (82 aa):
MTSTSTLSSMRRLVEQLKLEASVERIKVSQAAAELQQYCLQNAGKDALLVGVPTGSNPFREPRSCSIGQDVVLVLGLDLGLD